Protein AF-A0A8C8RE36-F1 (afdb_monomer)

Radius of gyration: 16.54 Å; Cα contacts (8 Å, |Δi|>4): 134; chains: 1; bounding box: 36×43×42 Å

Secondary structure (DSSP, 8-state):
---------S-HHHHHHHHHHHHHHHHHHHHHHHHHHHT-SS-HHHHTSSPPTTSPPS-GGGS-HHHHHHHHHHHHHHHHHHHHHHHHHHHHHS-TT-HHHHHHHHHHHHHHHHHHHHHHHHHHTT---------PPPPS---HHHHHHHHHHHHHHHHHHHHT-

Structure (mmCIF, N/CA/C/O backbone):
data_AF-A0A8C8RE36-F1
#
_entry.id   AF-A0A8C8RE36-F1
#
loop_
_atom_site.group_PDB
_atom_site.id
_atom_site.type_symbol
_atom_site.label_atom_id
_atom_site.label_alt_id
_atom_site.label_comp_id
_atom_site.label_asym_id
_atom_site.label_entity_id
_atom_site.label_seq_id
_atom_site.pdbx_PDB_ins_code
_atom_site.Cartn_x
_atom_site.Cartn_y
_atom_site.Cartn_z
_atom_site.occupancy
_atom_site.B_iso_or_equiv
_atom_site.auth_seq_id
_atom_site.auth_comp_id
_atom_site.auth_asym_id
_atom_site.auth_atom_id
_atom_site.pdbx_PDB_model_num
ATOM 1 N N . CYS A 1 1 ? 1.142 11.527 19.724 1.00 48.31 1 CYS A N 1
ATOM 2 C CA . CYS A 1 1 ? 0.321 12.052 18.618 1.00 48.31 1 CYS A CA 1
ATOM 3 C C . CYS A 1 1 ? 0.510 13.571 18.585 1.00 48.31 1 CYS A C 1
ATOM 5 O O . CYS A 1 1 ? -0.134 14.273 19.350 1.00 48.31 1 CYS A O 1
ATOM 7 N N . ALA A 1 2 ? 1.479 14.082 17.816 1.00 37.84 2 ALA A N 1
ATOM 8 C CA . ALA A 1 2 ? 1.690 15.526 17.682 1.00 37.84 2 ALA A CA 1
ATOM 9 C C . ALA A 1 2 ? 0.755 16.046 16.582 1.00 37.84 2 ALA A C 1
ATOM 11 O O . ALA A 1 2 ? 1.081 16.008 15.398 1.00 37.84 2 ALA A O 1
ATOM 12 N N . LEU A 1 3 ? -0.453 16.448 16.972 1.00 39.72 3 LEU A N 1
ATOM 13 C CA . LEU A 1 3 ? -1.409 17.083 16.073 1.00 39.72 3 LEU A CA 1
ATOM 14 C C . LEU A 1 3 ? -0.909 18.497 15.753 1.00 39.72 3 LEU A C 1
ATOM 16 O O . LEU A 1 3 ? -1.039 19.402 16.574 1.00 39.72 3 LEU A O 1
ATOM 20 N N . ARG A 1 4 ? -0.398 18.725 14.537 1.00 35.91 4 ARG A N 1
ATOM 21 C CA . ARG A 1 4 ? -0.595 20.039 13.914 1.00 35.91 4 ARG A CA 1
ATOM 22 C C . ARG A 1 4 ? -2.071 20.108 13.548 1.00 35.91 4 ARG A C 1
ATOM 24 O O . ARG A 1 4 ? -2.488 19.597 12.513 1.00 35.91 4 ARG A O 1
ATOM 31 N N . VAL A 1 5 ? -2.857 20.688 14.450 1.00 42.34 5 VAL A N 1
ATOM 32 C CA . VAL A 1 5 ? -4.232 21.097 14.179 1.00 42.34 5 VAL A CA 1
ATOM 33 C C . VAL A 1 5 ? -4.164 22.156 13.081 1.00 42.34 5 VAL A C 1
ATOM 35 O O . VAL A 1 5 ? -3.829 23.308 13.335 1.00 42.34 5 VAL A O 1
ATOM 38 N N . SER A 1 6 ? -4.426 21.747 11.843 1.00 34.69 6 SER A N 1
ATOM 39 C CA . SER A 1 6 ? -4.984 22.652 10.846 1.00 34.69 6 SER A CA 1
ATOM 40 C C . SER A 1 6 ? -6.483 22.400 10.799 1.00 34.69 6 SER A C 1
ATOM 42 O O . SER A 1 6 ? -6.951 21.263 10.837 1.00 34.69 6 SER A O 1
ATOM 44 N N . SER A 1 7 ? -7.199 23.505 10.860 1.00 37.84 7 SER A N 1
ATOM 45 C CA . SER A 1 7 ? -8.617 23.671 11.122 1.00 37.84 7 SER A CA 1
ATOM 46 C C . SER A 1 7 ? -9.545 23.042 10.076 1.00 37.84 7 SER A C 1
ATOM 48 O O . SER A 1 7 ? -9.186 22.875 8.915 1.00 37.84 7 SER A O 1
ATOM 50 N N . ALA A 1 8 ? -10.790 22.831 10.529 1.00 37.91 8 ALA A N 1
ATOM 51 C CA . ALA A 1 8 ? -12.021 22.571 9.772 1.00 37.91 8 ALA A CA 1
ATOM 52 C C . ALA A 1 8 ? -12.154 21.144 9.200 1.00 37.91 8 ALA A C 1
ATOM 54 O O . ALA A 1 8 ? -11.418 20.715 8.327 1.00 37.91 8 ALA A O 1
ATOM 55 N N . GLY A 1 9 ? -13.079 20.303 9.661 1.00 37.62 9 GLY A N 1
ATOM 56 C CA . GLY A 1 9 ? -14.494 20.588 9.896 1.00 37.62 9 GLY A CA 1
ATOM 57 C C . GLY A 1 9 ? -15.312 19.794 8.866 1.00 37.62 9 GLY A C 1
ATOM 58 O O . GLY A 1 9 ? -15.277 20.092 7.679 1.00 37.62 9 GLY A O 1
ATOM 59 N N . GLN A 1 10 ? -16.008 18.744 9.316 1.00 35.59 10 GLN A N 1
ATOM 60 C CA . GLN A 1 10 ? -17.143 18.097 8.623 1.00 35.59 10 GLN A CA 1
ATOM 61 C C . GLN A 1 10 ? -16.923 17.312 7.300 1.00 35.59 10 GLN A C 1
ATOM 63 O O . GLN A 1 10 ? -17.908 16.968 6.655 1.00 35.59 10 GLN A O 1
ATOM 68 N N . ARG A 1 11 ? -15.702 16.913 6.900 1.00 39.81 11 ARG A N 1
ATOM 69 C CA . ARG A 1 11 ? -15.486 16.117 5.653 1.00 39.81 11 ARG A CA 1
ATOM 70 C C . ARG A 1 11 ? -14.910 14.705 5.819 1.00 39.81 11 ARG A C 1
ATOM 72 O O . ARG A 1 11 ? -14.500 14.101 4.835 1.00 39.81 11 ARG A O 1
ATOM 79 N N . THR A 1 12 ? -14.832 14.151 7.023 1.00 44.06 12 THR A N 1
ATOM 80 C CA . THR A 1 12 ? -13.997 12.957 7.255 1.00 44.06 12 THR A CA 1
ATOM 81 C C . THR A 1 12 ? -14.550 11.668 6.643 1.00 44.06 12 THR A C 1
ATOM 83 O O . THR A 1 12 ? -13.765 10.943 6.050 1.00 44.06 12 THR A O 1
ATOM 86 N N . ALA A 1 13 ? -15.863 11.409 6.678 1.00 42.84 13 ALA A N 1
ATOM 87 C CA . ALA A 1 13 ? -16.432 10.162 6.138 1.00 42.84 13 ALA A CA 1
ATOM 88 C C . ALA A 1 13 ? -16.518 10.140 4.594 1.00 42.84 13 ALA A C 1
ATOM 90 O O . ALA A 1 13 ? -16.115 9.164 3.961 1.00 42.84 13 ALA A O 1
ATOM 91 N N . SER A 1 14 ? -16.966 11.245 3.980 1.00 44.97 14 SER A N 1
ATOM 92 C CA . SER A 1 14 ? -17.044 11.393 2.513 1.00 44.97 14 SER A CA 1
ATOM 93 C C . SER A 1 14 ? -15.653 11.453 1.859 1.00 44.97 14 SER A C 1
ATOM 95 O O . SER A 1 14 ? -15.457 10.923 0.763 1.00 44.97 14 SER A O 1
ATOM 97 N N . SER A 1 15 ? -14.657 12.010 2.559 1.00 54.38 15 SER A N 1
ATOM 98 C CA . SER A 1 15 ? -13.268 12.040 2.089 1.00 54.38 15 SER A CA 1
ATOM 99 C C . SER A 1 15 ? -12.611 10.658 2.133 1.00 54.38 15 SER A C 1
ATOM 101 O O . SER A 1 15 ? -12.006 10.253 1.147 1.00 54.38 15 SER A O 1
ATOM 103 N N . THR A 1 16 ? -12.770 9.878 3.211 1.00 60.78 16 THR A N 1
ATOM 104 C CA . THR A 1 16 ? -12.156 8.538 3.295 1.00 60.78 16 THR A CA 1
ATOM 105 C C . THR A 1 16 ? -12.680 7.577 2.236 1.00 60.78 16 THR A C 1
ATOM 107 O O . THR A 1 16 ? -11.868 6.933 1.580 1.00 60.78 16 THR A O 1
ATOM 110 N N . GLN A 1 17 ? -13.997 7.535 2.002 1.00 65.56 17 GLN A N 1
ATOM 111 C CA . GLN A 1 17 ? -14.601 6.695 0.958 1.00 65.56 17 GLN A CA 1
ATOM 112 C C . GLN A 1 17 ? -14.049 7.050 -0.433 1.00 65.56 17 GLN A C 1
ATOM 114 O O . GLN A 1 17 ? -13.706 6.182 -1.237 1.00 65.56 17 GLN A O 1
ATOM 119 N N . SER A 1 18 ? -13.900 8.354 -0.686 1.00 62.97 18 SER A N 1
ATOM 120 C CA . SER A 1 18 ? -13.319 8.875 -1.924 1.00 62.97 18 SER A CA 1
ATOM 121 C C . SER A 1 18 ? -11.841 8.492 -2.060 1.00 62.97 18 SER A C 1
ATOM 123 O O . SER A 1 18 ? -11.398 8.122 -3.145 1.00 62.97 18 SER A O 1
ATOM 125 N N . VAL A 1 19 ? -11.078 8.513 -0.962 1.00 72.62 19 VAL A N 1
ATOM 126 C CA . VAL A 1 19 ? -9.670 8.086 -0.938 1.00 72.62 19 VAL A CA 1
ATOM 127 C C . VAL A 1 19 ? -9.535 6.589 -1.239 1.00 72.62 19 VAL A C 1
ATOM 129 O O . VAL A 1 19 ? -8.678 6.232 -2.045 1.00 72.62 19 VAL A O 1
ATOM 132 N N . PHE A 1 20 ? -10.385 5.723 -0.670 1.00 79.25 20 PHE A N 1
ATOM 133 C CA . PHE A 1 20 ? -10.389 4.283 -0.977 1.00 79.25 20 PHE A CA 1
ATOM 134 C C . PHE A 1 20 ? -10.783 4.002 -2.434 1.00 79.25 20 PHE A C 1
ATOM 136 O O . PHE A 1 20 ? -10.111 3.225 -3.110 1.00 79.25 20 PHE A O 1
ATOM 143 N N . SER A 1 21 ? -11.784 4.712 -2.968 1.00 71.25 21 SER A N 1
ATOM 144 C CA . SER A 1 21 ? -12.189 4.585 -4.378 1.00 71.25 21 SER A CA 1
ATOM 145 C C . SER A 1 21 ? -11.065 4.972 -5.348 1.00 71.25 21 SER A C 1
ATOM 147 O O . SER A 1 21 ? -10.767 4.243 -6.294 1.00 71.25 21 SER A O 1
ATOM 149 N N . VAL A 1 22 ? -10.379 6.093 -5.098 1.00 70.62 22 VAL A N 1
ATOM 150 C CA . VAL A 1 22 ? -9.221 6.516 -5.905 1.00 70.62 22 VAL A CA 1
ATOM 151 C C . VAL A 1 22 ? -8.067 5.519 -5.766 1.00 70.62 22 VAL A C 1
ATOM 153 O O . VAL A 1 22 ? -7.443 5.144 -6.761 1.00 70.62 22 VAL A O 1
ATOM 156 N N . ALA A 1 23 ? -7.810 5.035 -4.550 1.00 78.12 23 ALA A N 1
ATOM 157 C CA . ALA A 1 23 ? -6.808 4.012 -4.280 1.00 78.12 23 ALA A CA 1
ATOM 158 C C . ALA A 1 23 ? -7.089 2.703 -5.041 1.00 78.12 23 ALA A C 1
ATOM 160 O O . ALA A 1 23 ? -6.154 2.124 -5.597 1.00 78.12 23 ALA A O 1
ATOM 161 N N . ALA A 1 24 ? -8.352 2.275 -5.136 1.00 79.19 24 ALA A N 1
ATOM 162 C CA . ALA A 1 24 ? -8.781 1.087 -5.876 1.00 79.19 24 ALA A CA 1
ATOM 163 C C . ALA A 1 24 ? -8.541 1.200 -7.387 1.00 79.19 24 ALA A C 1
ATOM 165 O O . ALA A 1 24 ? -8.054 0.250 -8.015 1.00 79.19 24 ALA A O 1
ATOM 166 N N . CYS A 1 25 ? -8.816 2.370 -7.969 1.00 66.44 25 CYS A N 1
ATOM 167 C CA . CYS A 1 25 ? -8.509 2.651 -9.370 1.00 66.44 25 CYS A CA 1
ATOM 168 C C . CYS A 1 25 ? -7.001 2.565 -9.634 1.00 66.44 25 CYS A C 1
ATOM 170 O O . CYS A 1 25 ? -6.571 1.853 -10.543 1.00 66.44 25 CYS A O 1
ATOM 172 N N . ILE A 1 26 ? -6.188 3.214 -8.794 1.00 73.88 26 ILE A N 1
ATOM 173 C CA . ILE A 1 26 ? -4.725 3.197 -8.927 1.00 73.88 26 ILE A CA 1
ATOM 174 C C . ILE A 1 26 ? -4.169 1.781 -8.718 1.00 73.88 26 ILE A C 1
ATOM 176 O O . ILE A 1 26 ? -3.267 1.365 -9.441 1.00 73.88 26 ILE A O 1
ATOM 180 N N . ALA A 1 27 ? -4.711 1.013 -7.768 1.00 77.12 27 ALA A N 1
ATOM 181 C CA . ALA A 1 27 ? -4.318 -0.376 -7.535 1.00 77.12 27 ALA A CA 1
ATOM 182 C C . ALA A 1 27 ? -4.555 -1.238 -8.781 1.00 77.12 27 ALA A C 1
ATOM 184 O O . ALA A 1 27 ? -3.670 -1.976 -9.211 1.00 77.12 27 ALA A O 1
ATOM 185 N N . SER A 1 28 ? -5.736 -1.102 -9.389 1.00 75.50 28 SER A N 1
ATOM 186 C CA . SER A 1 28 ? -6.124 -1.842 -10.592 1.00 75.50 28 SER A CA 1
ATOM 187 C C . SER A 1 28 ? -5.258 -1.469 -11.797 1.00 75.50 28 SER A C 1
ATOM 189 O O . SER A 1 28 ? -4.839 -2.353 -12.548 1.00 75.50 28 SER A O 1
ATOM 191 N N . LEU A 1 29 ? -4.931 -0.182 -11.949 1.00 67.50 29 LEU A N 1
ATOM 192 C CA . LEU A 1 29 ? -4.018 0.308 -12.982 1.00 67.50 29 LEU A CA 1
ATOM 193 C C . LEU A 1 29 ? -2.591 -0.202 -12.760 1.00 67.50 29 LEU A C 1
ATOM 195 O O . LEU A 1 29 ? -2.026 -0.810 -13.666 1.00 67.50 29 LEU A O 1
ATOM 199 N N . CYS A 1 30 ? -2.030 -0.028 -11.558 1.00 71.75 30 CYS A N 1
ATOM 200 C CA . CYS A 1 30 ? -0.706 -0.538 -11.188 1.00 71.75 30 CYS A CA 1
ATOM 201 C C . CYS A 1 30 ? -0.588 -2.037 -11.460 1.00 71.75 30 CYS A C 1
ATOM 203 O O . CYS A 1 30 ? 0.394 -2.482 -12.051 1.00 71.75 30 CYS A O 1
ATOM 205 N N . PHE A 1 31 ? -1.596 -2.808 -11.044 1.00 75.69 31 PHE A N 1
ATOM 206 C CA . PHE A 1 31 ? -1.637 -4.246 -11.257 1.00 75.69 31 PHE A CA 1
ATOM 207 C C . PHE A 1 31 ? -1.620 -4.570 -12.754 1.00 75.69 31 PHE A C 1
ATOM 209 O O . PHE A 1 31 ? -0.734 -5.283 -13.213 1.00 75.69 31 PHE A O 1
ATOM 216 N N . SER A 1 32 ? -2.515 -3.961 -13.535 1.00 69.12 32 SER A N 1
ATOM 217 C CA . SER A 1 32 ? -2.602 -4.185 -14.985 1.00 69.12 32 SER A CA 1
ATOM 218 C C . SER A 1 32 ? -1.299 -3.828 -15.715 1.00 69.12 32 SER A C 1
ATOM 220 O O . SER A 1 32 ? -0.828 -4.601 -16.549 1.00 69.12 32 SER A O 1
ATOM 222 N N . PHE A 1 33 ? -0.669 -2.698 -15.370 1.00 66.38 33 PHE A N 1
ATOM 223 C CA . PHE A 1 33 ? 0.621 -2.305 -15.945 1.00 66.38 33 PHE A CA 1
ATOM 224 C C . PHE A 1 33 ? 1.734 -3.283 -15.578 1.00 66.38 33 PHE A C 1
ATOM 226 O O . PHE A 1 33 ? 2.498 -3.697 -16.449 1.00 66.38 33 PHE A O 1
ATOM 233 N N . GLN A 1 34 ? 1.815 -3.686 -14.311 1.00 69.94 34 GLN A N 1
ATOM 234 C CA . GLN A 1 34 ? 2.809 -4.653 -13.858 1.00 69.94 34 GLN A CA 1
ATOM 235 C C . GLN A 1 34 ? 2.698 -5.967 -14.644 1.00 69.94 34 GLN A C 1
ATOM 237 O O . GLN A 1 34 ? 3.716 -6.480 -15.105 1.00 69.94 34 GLN A O 1
ATOM 242 N N . LEU A 1 35 ? 1.480 -6.481 -14.847 1.00 72.69 35 LEU A N 1
ATOM 243 C CA . LEU A 1 35 ? 1.250 -7.712 -15.607 1.00 72.69 35 LEU A CA 1
ATOM 244 C C . LEU A 1 35 ? 1.713 -7.591 -17.059 1.00 72.69 35 LEU A C 1
ATOM 246 O O . LEU A 1 35 ? 2.464 -8.444 -17.539 1.00 72.69 35 LEU A O 1
ATOM 250 N N . HIS A 1 36 ? 1.317 -6.504 -17.728 1.00 69.56 36 HIS A N 1
ATOM 251 C CA . HIS A 1 36 ? 1.661 -6.247 -19.124 1.00 69.56 36 HIS A CA 1
ATOM 252 C C . HIS A 1 36 ? 3.179 -6.149 -19.335 1.00 69.56 36 HIS A C 1
ATOM 254 O O . HIS A 1 36 ? 3.727 -6.747 -20.256 1.00 69.56 36 HIS A O 1
ATOM 260 N N . HIS A 1 37 ? 3.885 -5.438 -18.453 1.00 64.94 37 HIS A N 1
ATOM 261 C CA . HIS A 1 37 ? 5.336 -5.257 -18.557 1.00 64.94 37 HIS A CA 1
ATOM 262 C C . HIS A 1 37 ? 6.147 -6.503 -18.176 1.00 64.94 37 HIS A C 1
ATOM 264 O O . HIS A 1 37 ? 7.333 -6.589 -18.498 1.00 64.94 37 HIS A O 1
ATOM 270 N N . GLN A 1 38 ? 5.550 -7.458 -17.460 1.00 70.00 38 GLN A N 1
ATOM 271 C CA . GLN A 1 38 ? 6.280 -8.595 -16.894 1.00 70.00 38 GLN A CA 1
ATOM 272 C C . GLN A 1 38 ? 5.957 -9.936 -17.547 1.00 70.00 38 GLN A C 1
ATOM 274 O O . GLN A 1 38 ? 6.590 -10.924 -17.180 1.00 70.00 38 GLN A O 1
ATOM 279 N N . GLY A 1 39 ? 5.049 -9.963 -18.529 1.00 66.69 39 GLY A N 1
ATOM 280 C CA . GLY A 1 39 ? 4.728 -11.162 -19.305 1.00 66.69 39 GLY A CA 1
ATOM 281 C C . GLY A 1 39 ? 3.923 -12.210 -18.530 1.00 66.69 39 GLY A C 1
ATOM 282 O O . GLY A 1 39 ? 3.843 -13.355 -18.963 1.00 66.69 39 GLY A O 1
ATOM 283 N N . PHE A 1 40 ? 3.312 -11.838 -17.400 1.00 64.00 40 PHE A N 1
ATOM 284 C CA . PHE A 1 40 ? 2.456 -12.722 -16.599 1.00 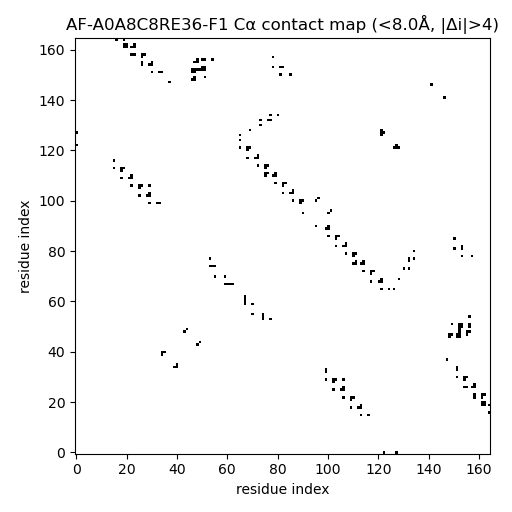64.00 40 PHE A CA 1
ATOM 285 C C . PHE A 1 40 ? 1.060 -12.843 -17.221 1.00 64.00 40 PHE A C 1
ATOM 287 O O . PHE A 1 40 ? 0.072 -12.487 -16.598 1.00 64.00 40 PHE A O 1
ATOM 294 N N . VAL A 1 41 ? 0.956 -13.289 -18.472 1.00 61.59 41 VAL A N 1
ATOM 295 C CA . VAL A 1 41 ? -0.343 -13.357 -19.169 1.00 61.59 41 VAL A CA 1
ATOM 296 C C . VAL A 1 41 ? -1.015 -14.726 -18.991 1.00 61.59 41 VAL A C 1
ATOM 298 O O . VAL A 1 41 ? -2.237 -14.803 -19.045 1.00 61.59 41 VAL A O 1
ATOM 301 N N . HIS A 1 42 ? -0.245 -15.788 -18.709 1.00 58.41 42 HIS A N 1
ATOM 302 C CA . HIS A 1 42 ? -0.764 -17.165 -18.676 1.00 58.41 42 HIS A CA 1
ATOM 303 C C . HIS A 1 42 ? -0.838 -17.842 -17.289 1.00 58.41 42 HIS A C 1
ATOM 305 O O . HIS A 1 42 ? -1.698 -18.696 -17.125 1.00 58.41 42 HIS A O 1
ATOM 311 N N . ASP A 1 43 ? -0.062 -17.424 -16.274 1.00 64.31 43 ASP A N 1
ATOM 312 C CA . ASP A 1 43 ? -0.024 -18.090 -14.945 1.00 64.31 43 ASP A CA 1
ATOM 313 C C . ASP A 1 43 ? -0.307 -17.144 -13.759 1.00 64.31 43 ASP A C 1
ATOM 315 O O . ASP A 1 43 ? 0.340 -17.199 -12.705 1.00 64.31 43 ASP A O 1
ATOM 319 N N . LEU A 1 44 ? -1.264 -16.230 -13.929 1.00 67.06 44 LEU A N 1
ATOM 320 C CA . LEU A 1 44 ? -1.613 -15.211 -12.929 1.00 67.06 44 LEU A CA 1
ATOM 321 C C . LEU A 1 44 ? -2.099 -15.813 -11.611 1.00 67.06 44 LEU A C 1
ATOM 323 O O . LEU A 1 44 ? -1.581 -15.469 -10.546 1.00 67.06 44 LEU A O 1
ATOM 327 N N . ASP A 1 45 ? -3.045 -16.743 -11.686 1.00 65.62 45 ASP A N 1
ATOM 328 C CA . ASP A 1 45 ? -3.696 -17.348 -10.523 1.00 65.62 45 ASP A CA 1
ATOM 329 C C . ASP A 1 45 ? -2.697 -18.101 -9.644 1.00 65.62 45 ASP A C 1
ATOM 331 O O . ASP A 1 45 ? -2.759 -18.060 -8.413 1.00 65.62 45 ASP A O 1
ATOM 335 N N . GLN A 1 46 ? -1.711 -18.740 -10.274 1.00 70.12 46 GLN A N 1
ATOM 336 C CA . GLN A 1 46 ? -0.721 -19.548 -9.575 1.00 70.12 46 GLN A CA 1
ATOM 337 C C . GLN A 1 46 ? 0.289 -18.699 -8.785 1.00 70.12 46 GLN A C 1
ATOM 339 O O . GLN A 1 46 ? 0.794 -19.153 -7.746 1.00 70.12 46 GLN A O 1
ATOM 344 N N . HIS A 1 47 ? 0.559 -17.471 -9.244 1.00 71.50 47 HIS A N 1
ATOM 345 C CA . HIS A 1 47 ? 1.661 -16.645 -8.748 1.00 71.50 47 HIS A CA 1
ATOM 346 C C . HIS A 1 47 ? 1.209 -15.355 -8.053 1.00 71.50 47 HIS A C 1
ATOM 348 O O . HIS A 1 47 ? 1.751 -15.025 -7.000 1.00 71.50 47 HIS A O 1
ATOM 354 N N . CYS A 1 48 ? 0.226 -14.641 -8.600 1.00 77.69 48 CYS A N 1
ATOM 355 C CA . CYS A 1 48 ? -0.172 -13.302 -8.162 1.00 77.69 48 CYS A CA 1
ATOM 356 C C . CYS A 1 48 ? -1.368 -13.285 -7.204 1.00 77.69 48 CYS A C 1
ATOM 358 O O . CYS A 1 48 ? -1.450 -12.400 -6.358 1.00 77.69 48 CYS A O 1
ATOM 360 N N . TYR A 1 49 ? -2.293 -14.243 -7.310 1.00 80.38 49 TYR A N 1
ATOM 361 C CA . TYR A 1 49 ? -3.552 -14.220 -6.545 1.00 80.38 49 TYR A CA 1
ATOM 362 C C . TYR A 1 49 ? -3.455 -14.833 -5.147 1.00 80.38 49 TYR A C 1
ATOM 364 O O . TYR A 1 49 ? -4.461 -15.015 -4.464 1.00 80.38 49 TYR A O 1
ATOM 372 N N . LYS A 1 50 ? -2.232 -15.102 -4.684 1.00 80.69 50 LYS A N 1
ATOM 373 C CA . LYS A 1 50 ? -1.976 -15.589 -3.330 1.00 80.69 50 LYS A CA 1
ATOM 374 C C . LYS A 1 50 ? -1.773 -14.417 -2.364 1.00 80.69 50 LYS A C 1
ATOM 376 O O . LYS A 1 50 ? -1.056 -13.470 -2.709 1.00 80.69 50 LYS A O 1
ATOM 381 N N . PRO A 1 51 ? -2.361 -14.467 -1.157 1.00 81.06 51 PRO A N 1
ATOM 382 C CA . PRO A 1 51 ? -2.063 -13.487 -0.128 1.00 81.06 51 PRO A CA 1
ATOM 383 C C . PRO A 1 51 ? -0.575 -13.525 0.227 1.00 81.06 51 PRO A C 1
ATOM 385 O O . PRO A 1 51 ? 0.040 -14.591 0.281 1.00 81.06 51 PRO A O 1
ATOM 388 N N . VAL A 1 52 ? 0.015 -12.347 0.421 1.00 84.44 52 VAL A N 1
ATOM 389 C CA . VAL A 1 52 ? 1.360 -12.231 1.002 1.00 84.44 52 VAL A CA 1
ATOM 390 C C . VAL A 1 52 ? 1.295 -12.622 2.479 1.00 84.44 52 VAL A C 1
ATOM 392 O O . VAL A 1 52 ? 0.284 -12.361 3.123 1.00 84.44 52 VAL A O 1
ATOM 395 N N . GLU A 1 53 ? 2.352 -13.224 3.033 1.00 85.56 53 GLU A N 1
ATOM 396 C CA . GLU A 1 53 ? 2.320 -13.784 4.402 1.00 85.56 53 GLU A CA 1
ATOM 397 C C . GLU A 1 53 ? 1.898 -12.780 5.480 1.00 85.56 53 GLU A C 1
ATOM 399 O O . GLU A 1 53 ? 1.269 -13.136 6.469 1.00 85.56 53 GLU A O 1
ATOM 404 N N . TRP A 1 54 ? 2.240 -11.509 5.288 1.00 82.50 54 TRP A N 1
ATOM 405 C CA . TRP A 1 54 ? 1.946 -10.443 6.236 1.00 82.50 54 TRP A CA 1
ATOM 406 C C . TRP A 1 54 ? 0.579 -9.781 6.028 1.00 82.50 54 TRP A C 1
ATOM 408 O O . TRP A 1 54 ? 0.258 -8.836 6.758 1.00 82.50 54 TRP A O 1
ATOM 418 N N . PHE A 1 55 ? -0.188 -10.215 5.023 1.00 84.56 55 PHE A N 1
ATOM 419 C CA . PHE A 1 55 ? -1.549 -9.747 4.786 1.00 84.56 55 PHE A CA 1
ATOM 420 C C . PHE A 1 55 ? -2.475 -10.277 5.888 1.00 84.56 55 PHE A C 1
ATOM 422 O O . PHE A 1 55 ? -2.318 -11.427 6.303 1.00 84.56 55 PHE A O 1
ATOM 429 N N . PRO A 1 56 ? -3.430 -9.471 6.380 1.00 84.06 56 PRO A N 1
ATOM 430 C CA . PRO A 1 56 ? -4.306 -9.898 7.457 1.00 84.06 56 PRO A CA 1
ATOM 431 C C . PRO A 1 56 ? -5.096 -11.153 7.081 1.00 84.06 56 PRO A C 1
ATOM 433 O O . PRO A 1 56 ? -5.654 -11.262 5.987 1.00 84.06 56 PRO A O 1
ATOM 436 N N . ALA A 1 57 ? -5.157 -12.095 8.020 1.00 78.62 57 ALA A N 1
ATOM 437 C CA . ALA A 1 57 ? -5.939 -13.311 7.872 1.00 78.62 57 ALA A CA 1
ATOM 438 C C . ALA A 1 57 ? -7.417 -13.057 8.212 1.00 78.62 57 ALA A C 1
ATOM 440 O O . ALA A 1 57 ? -7.744 -12.439 9.228 1.00 78.62 57 ALA A O 1
ATOM 441 N N . GLY A 1 58 ? -8.316 -13.594 7.385 1.00 81.38 58 GLY A N 1
ATOM 442 C CA . GLY A 1 58 ? -9.761 -13.529 7.608 1.00 81.38 58 GLY A CA 1
ATOM 443 C C . GLY A 1 58 ? -10.395 -12.167 7.298 1.00 81.38 58 GLY A C 1
ATOM 444 O O . GLY A 1 58 ? -9.776 -11.267 6.734 1.00 81.38 58 GLY A O 1
ATOM 445 N N . ASN A 1 59 ? -11.679 -12.025 7.637 1.00 83.25 59 ASN A N 1
ATOM 446 C CA . ASN A 1 59 ? -12.441 -10.810 7.358 1.00 83.25 59 ASN A CA 1
ATOM 447 C C . ASN A 1 59 ? -12.221 -9.752 8.452 1.00 83.25 59 ASN A C 1
ATOM 449 O O . ASN A 1 59 ? -12.928 -9.736 9.461 1.00 83.25 59 ASN A O 1
ATOM 453 N N . ILE A 1 60 ? -11.268 -8.840 8.238 1.00 87.31 60 ILE A N 1
ATOM 454 C CA . ILE A 1 60 ? -10.998 -7.736 9.175 1.00 87.31 60 ILE A CA 1
ATOM 455 C C . ILE A 1 60 ? -12.205 -6.809 9.380 1.00 87.31 60 ILE A C 1
ATOM 457 O O . ILE A 1 60 ? -12.329 -6.217 10.448 1.00 87.31 60 ILE A O 1
ATOM 461 N N . MET A 1 61 ? -13.120 -6.723 8.406 1.00 84.31 61 MET A N 1
ATOM 462 C CA . MET A 1 61 ? -14.321 -5.879 8.487 1.00 84.31 61 MET A CA 1
ATOM 463 C C . MET A 1 61 ? -15.340 -6.402 9.502 1.00 84.31 61 MET A C 1
ATOM 465 O O . MET A 1 61 ? -16.195 -5.649 9.957 1.00 84.31 61 MET A O 1
ATOM 469 N N . ALA A 1 62 ? -15.251 -7.683 9.869 1.00 88.12 62 ALA A N 1
ATOM 470 C CA . ALA A 1 62 ? -16.096 -8.287 10.895 1.00 88.12 62 ALA A CA 1
ATOM 471 C C . ALA A 1 62 ? -15.572 -8.043 12.325 1.00 88.12 62 ALA A C 1
ATOM 473 O O . ALA A 1 62 ? -16.250 -8.382 13.294 1.00 88.12 62 ALA A O 1
ATOM 474 N N . GLN A 1 63 ? -14.366 -7.485 12.480 1.00 88.38 63 GLN A N 1
ATOM 475 C CA . GLN A 1 63 ? -13.767 -7.241 13.791 1.00 88.38 63 GLN A CA 1
ATOM 47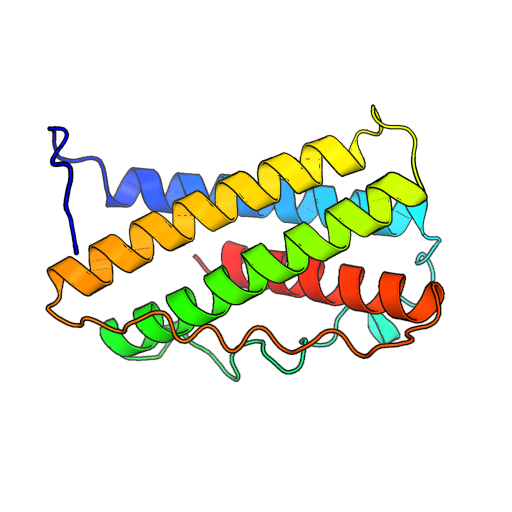6 C C . GLN A 1 63 ? -14.315 -5.960 14.447 1.00 88.38 63 GLN A C 1
ATOM 478 O O . GLN A 1 63 ? -14.731 -5.028 13.754 1.00 88.38 63 GLN A O 1
ATOM 483 N N . PRO A 1 64 ? -14.250 -5.846 15.790 1.00 92.00 64 PRO A N 1
ATOM 484 C CA . PRO A 1 64 ? -14.512 -4.591 16.485 1.00 92.00 64 PRO A CA 1
ATOM 485 C C . PRO A 1 64 ? -13.697 -3.431 15.904 1.00 92.00 64 PRO A C 1
ATOM 487 O O . PRO A 1 64 ? -12.514 -3.583 15.596 1.00 92.00 64 PRO A O 1
ATOM 490 N N . ARG A 1 65 ? -14.307 -2.241 15.828 1.00 88.12 65 ARG A N 1
ATOM 491 C CA . ARG A 1 65 ? -13.754 -1.060 15.136 1.00 88.12 65 ARG A CA 1
ATOM 492 C C . ARG A 1 65 ? -12.293 -0.751 15.481 1.00 88.12 65 ARG A C 1
ATOM 494 O O . ARG A 1 65 ? -11.517 -0.428 14.589 1.00 88.12 65 ARG A O 1
ATOM 501 N N . VAL A 1 66 ? -11.913 -0.840 16.757 1.00 89.38 66 VAL A N 1
ATOM 502 C CA . VAL A 1 66 ? -10.531 -0.595 17.207 1.00 89.38 66 VAL A CA 1
ATOM 503 C C . VAL A 1 66 ? -9.563 -1.633 16.632 1.00 89.38 66 VAL A C 1
ATOM 505 O O . VAL A 1 66 ? -8.521 -1.252 16.107 1.00 89.38 66 VAL A O 1
ATOM 508 N N . LEU A 1 67 ? -9.906 -2.923 16.696 1.00 89.31 67 LEU A N 1
ATOM 509 C CA . LEU A 1 67 ? -9.057 -4.012 16.200 1.00 89.31 67 LEU A CA 1
ATOM 510 C C . LEU A 1 67 ? -8.924 -3.958 14.676 1.00 89.31 67 LEU A C 1
ATOM 512 O O . LEU A 1 67 ? -7.811 -4.013 14.159 1.00 89.31 67 LEU A O 1
ATOM 516 N N . MET A 1 68 ? -10.035 -3.710 13.976 1.00 90.06 68 MET A N 1
ATOM 517 C CA . MET A 1 68 ? -10.037 -3.467 12.533 1.00 90.06 68 MET A CA 1
ATOM 518 C C . MET A 1 68 ? -9.100 -2.307 12.158 1.00 90.06 68 MET A C 1
ATOM 520 O O . MET A 1 68 ? -8.281 -2.445 11.254 1.00 90.06 68 MET A O 1
ATOM 524 N N . LEU A 1 69 ? -9.179 -1.166 12.858 1.00 89.12 69 LEU A N 1
ATOM 525 C CA . LEU A 1 69 ? -8.320 -0.007 12.584 1.00 89.12 69 LEU A CA 1
ATOM 526 C C . LEU A 1 69 ? -6.844 -0.281 12.896 1.00 89.12 69 LEU A C 1
ATOM 528 O O . LEU A 1 69 ? -5.980 0.176 12.152 1.00 89.12 69 LEU A O 1
ATOM 532 N N . GLN A 1 70 ? -6.534 -1.023 13.962 1.00 89.56 70 GLN A N 1
ATOM 533 C CA . GLN A 1 70 ? -5.159 -1.420 14.277 1.00 89.56 70 GLN A CA 1
ATOM 534 C C . GLN A 1 70 ? -4.577 -2.331 13.195 1.00 89.56 70 GLN A C 1
ATOM 536 O O . GLN A 1 70 ? -3.439 -2.132 12.766 1.00 89.56 70 GLN A O 1
ATOM 541 N N . GLU A 1 71 ? -5.362 -3.295 12.723 1.00 89.44 71 GLU A N 1
ATOM 542 C CA . GLU A 1 71 ? -4.928 -4.217 11.680 1.00 89.44 71 GLU A CA 1
ATOM 543 C C . GLU A 1 71 ? -4.769 -3.515 10.331 1.00 89.44 71 GLU A C 1
ATOM 545 O O . GLU A 1 71 ? -3.765 -3.700 9.636 1.00 89.44 71 GLU A O 1
ATOM 550 N N . LEU A 1 72 ? -5.686 -2.602 10.006 1.00 88.75 72 LEU A N 1
ATOM 551 C CA . LEU A 1 72 ? -5.575 -1.750 8.829 1.00 88.75 72 LEU A CA 1
ATOM 552 C C . LEU A 1 72 ? -4.345 -0.833 8.916 1.00 88.75 72 LEU A C 1
ATOM 554 O O . LEU A 1 72 ? -3.633 -0.675 7.929 1.00 88.75 72 LEU A O 1
ATOM 558 N N . ASN A 1 73 ? -4.034 -0.283 10.095 1.00 89.00 73 ASN A N 1
ATOM 559 C CA . ASN A 1 73 ? -2.840 0.537 10.314 1.00 89.00 73 ASN A CA 1
ATOM 560 C C . ASN A 1 73 ? -1.549 -0.252 10.038 1.00 89.00 73 ASN A C 1
ATOM 562 O O . ASN A 1 73 ? -0.684 0.221 9.299 1.00 89.00 73 ASN A O 1
ATOM 566 N N . ARG A 1 74 ? -1.430 -1.473 10.584 1.00 89.25 74 ARG A N 1
ATOM 567 C CA . ARG A 1 74 ? -0.280 -2.364 10.329 1.00 89.25 74 ARG A CA 1
ATOM 568 C C . ARG A 1 74 ? -0.177 -2.731 8.850 1.00 89.25 74 ARG A C 1
ATOM 570 O O . ARG A 1 74 ? 0.902 -2.638 8.265 1.00 89.25 74 ARG A O 1
ATOM 577 N N . THR A 1 75 ? -1.302 -3.089 8.237 1.00 89.00 75 THR A N 1
ATOM 578 C CA . THR A 1 75 ? -1.362 -3.490 6.826 1.00 89.00 75 THR A CA 1
ATOM 579 C C . THR A 1 75 ? -0.958 -2.343 5.903 1.00 89.00 75 THR A C 1
ATOM 581 O O . THR A 1 75 ? -0.119 -2.529 5.025 1.00 89.00 75 THR A O 1
ATOM 584 N N . MET A 1 76 ? -1.477 -1.133 6.130 1.00 88.12 76 MET A N 1
ATOM 585 C CA . MET A 1 76 ? -1.133 0.043 5.327 1.00 88.12 76 MET A CA 1
ATOM 586 C C . MET A 1 76 ? 0.339 0.435 5.494 1.00 88.12 76 MET A C 1
ATOM 588 O O . MET A 1 76 ? 0.992 0.758 4.505 1.00 88.12 76 MET A O 1
ATOM 592 N N . ALA A 1 77 ? 0.908 0.339 6.701 1.00 88.00 77 ALA A N 1
ATOM 593 C CA . ALA A 1 77 ? 2.337 0.582 6.916 1.00 88.00 77 ALA A CA 1
ATOM 594 C C . ALA A 1 77 ? 3.220 -0.395 6.114 1.00 88.00 77 ALA A C 1
ATOM 596 O O . ALA A 1 77 ? 4.157 0.030 5.433 1.00 88.00 77 ALA A O 1
ATOM 597 N N . ARG A 1 78 ? 2.876 -1.690 6.121 1.00 87.94 78 ARG A N 1
ATOM 598 C CA . ARG A 1 78 ? 3.557 -2.712 5.307 1.00 87.94 78 ARG A CA 1
ATOM 599 C C . ARG A 1 78 ? 3.385 -2.459 3.808 1.00 87.94 78 ARG A C 1
ATOM 601 O O . ARG A 1 78 ? 4.355 -2.567 3.062 1.00 87.94 78 ARG A O 1
ATOM 608 N N . MET A 1 79 ? 2.199 -2.032 3.371 1.00 87.12 79 MET A N 1
ATOM 609 C CA . MET A 1 79 ? 1.941 -1.648 1.978 1.00 87.12 79 MET A CA 1
ATOM 610 C C . MET A 1 79 ? 2.798 -0.456 1.531 1.00 87.12 79 MET A C 1
ATOM 612 O O . MET A 1 79 ? 3.337 -0.491 0.427 1.00 87.12 79 MET A O 1
ATOM 616 N N . VAL A 1 80 ? 3.000 0.568 2.374 1.00 87.00 80 VAL A N 1
ATOM 617 C CA . VAL A 1 80 ? 3.915 1.686 2.056 1.00 87.00 80 VAL A CA 1
ATOM 618 C C . VAL A 1 80 ? 5.335 1.174 1.808 1.00 87.00 80 VAL A C 1
ATOM 620 O O . VAL A 1 80 ? 5.964 1.569 0.824 1.00 87.00 80 VAL A O 1
ATOM 623 N N . ALA A 1 81 ? 5.842 0.295 2.677 1.00 86.81 81 ALA A N 1
ATOM 624 C CA . ALA A 1 81 ? 7.175 -0.285 2.522 1.00 86.81 81 ALA A CA 1
ATOM 625 C C . ALA A 1 81 ? 7.272 -1.143 1.248 1.00 86.81 81 ALA A C 1
ATOM 627 O O . ALA A 1 81 ? 8.202 -0.988 0.454 1.00 86.81 81 ALA A O 1
ATOM 628 N N . ALA A 1 82 ? 6.275 -1.993 0.998 1.00 85.81 82 ALA A N 1
ATOM 629 C CA . ALA A 1 82 ? 6.243 -2.865 -0.169 1.00 85.81 82 ALA A CA 1
ATOM 630 C C . ALA A 1 82 ? 6.177 -2.072 -1.488 1.00 85.81 82 ALA A C 1
ATOM 632 O O . ALA A 1 82 ? 6.968 -2.328 -2.395 1.00 85.81 82 ALA A O 1
ATOM 633 N N . LEU A 1 83 ? 5.315 -1.053 -1.581 1.00 85.56 83 LEU A N 1
ATOM 634 C CA . LEU A 1 83 ? 5.232 -0.172 -2.753 1.00 85.56 83 LEU A CA 1
ATOM 635 C C . LEU A 1 83 ? 6.534 0.599 -2.990 1.00 85.56 83 LEU A C 1
ATOM 637 O O . LEU A 1 83 ? 6.959 0.744 -4.137 1.00 85.56 83 LEU A O 1
ATOM 641 N N . HIS A 1 84 ? 7.206 1.043 -1.924 1.00 86.31 84 HIS A N 1
ATOM 642 C CA . HIS A 1 84 ? 8.521 1.671 -2.040 1.00 86.31 84 HIS A CA 1
ATOM 643 C C . HIS A 1 84 ? 9.551 0.714 -2.659 1.00 86.31 84 HIS A C 1
ATOM 645 O O . HIS A 1 84 ? 10.272 1.092 -3.585 1.00 86.31 84 HIS A O 1
ATOM 651 N N . HIS A 1 85 ? 9.587 -0.537 -2.196 1.00 84.25 85 HIS A N 1
ATOM 652 C CA . HIS A 1 85 ? 10.474 -1.557 -2.748 1.00 84.25 85 HIS A CA 1
ATOM 653 C C . HIS A 1 85 ? 10.152 -1.900 -4.207 1.00 84.25 85 HIS A C 1
ATOM 655 O O . HIS A 1 85 ? 11.080 -1.992 -5.011 1.00 84.25 85 HIS A O 1
ATOM 661 N N . ILE A 1 86 ? 8.868 -2.035 -4.559 1.00 82.75 86 ILE A N 1
ATOM 662 C CA . ILE A 1 86 ? 8.427 -2.288 -5.939 1.00 82.75 86 ILE A CA 1
ATOM 663 C C . ILE A 1 86 ? 8.844 -1.128 -6.840 1.00 82.75 86 ILE A C 1
ATOM 665 O O . ILE A 1 86 ? 9.438 -1.366 -7.887 1.00 82.75 86 ILE A O 1
ATOM 669 N N . LYS A 1 87 ? 8.605 0.123 -6.427 1.00 85.25 87 LYS A N 1
ATOM 670 C CA . LYS A 1 87 ? 9.018 1.304 -7.194 1.00 85.25 87 LYS A CA 1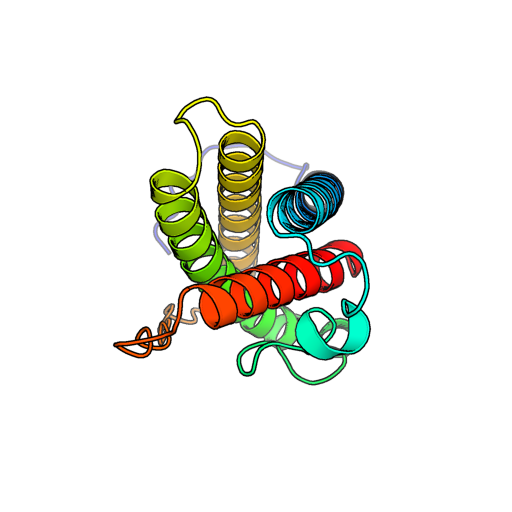
ATOM 671 C C . LYS A 1 87 ? 10.527 1.317 -7.427 1.00 85.25 87 LYS A C 1
ATOM 673 O O . LYS A 1 87 ? 10.950 1.430 -8.571 1.00 85.25 87 LYS A O 1
ATOM 678 N N . LYS A 1 88 ? 11.331 1.124 -6.375 1.00 86.12 88 LYS A N 1
ATOM 679 C CA . LYS A 1 88 ? 12.799 1.069 -6.482 1.00 86.12 88 LYS A CA 1
ATOM 680 C C . LYS A 1 88 ? 13.284 0.001 -7.456 1.00 86.12 88 LYS A C 1
ATOM 682 O O . LYS A 1 88 ? 14.254 0.215 -8.170 1.00 86.12 88 LYS A O 1
ATOM 687 N N . GLN A 1 89 ? 12.605 -1.138 -7.497 1.00 81.50 89 GLN A N 1
ATOM 688 C CA . GLN A 1 89 ? 12.905 -2.186 -8.461 1.00 81.50 89 GLN A CA 1
ATOM 689 C C . GLN A 1 89 ? 12.455 -1.813 -9.880 1.00 81.50 89 GLN A C 1
ATOM 691 O O . GLN A 1 89 ? 13.174 -2.070 -10.835 1.00 81.50 89 GLN A O 1
ATOM 696 N N . GLN A 1 90 ? 11.274 -1.216 -10.054 1.00 81.44 90 GLN A N 1
ATOM 697 C CA . GLN A 1 90 ? 10.815 -0.810 -11.383 1.00 81.44 90 GLN A CA 1
ATOM 698 C C . GLN A 1 90 ? 11.673 0.321 -11.971 1.00 81.44 90 GLN A C 1
ATOM 700 O O . GLN A 1 90 ? 11.801 0.378 -13.190 1.00 81.44 90 GLN A O 1
ATOM 705 N N . GLU A 1 91 ? 12.292 1.166 -11.139 1.00 86.38 91 GLU A N 1
ATOM 706 C CA . GLU A 1 91 ? 13.247 2.205 -11.562 1.00 86.38 91 GLU A CA 1
ATOM 707 C C . GLU A 1 91 ? 14.498 1.620 -12.239 1.00 86.38 91 GLU A C 1
ATOM 709 O O . GLU A 1 91 ? 15.076 2.273 -13.100 1.00 86.38 91 GLU A O 1
ATOM 714 N N . THR A 1 92 ? 14.918 0.396 -11.890 1.00 84.12 92 THR A N 1
ATOM 715 C CA . THR A 1 92 ? 16.066 -0.259 -12.547 1.00 84.12 92 THR A CA 1
ATOM 716 C C . THR A 1 92 ? 15.681 -0.998 -13.828 1.00 84.12 92 THR A C 1
ATOM 718 O O . THR A 1 92 ? 16.548 -1.307 -14.641 1.00 84.12 92 THR A O 1
ATOM 721 N N . LEU A 1 93 ? 14.391 -1.298 -14.007 1.00 77.94 93 LEU A N 1
ATOM 722 C CA . LEU A 1 93 ? 13.868 -2.098 -15.120 1.00 77.94 93 LEU A CA 1
ATOM 723 C C . LEU A 1 93 ? 13.211 -1.258 -16.221 1.00 77.94 93 LEU A C 1
ATOM 725 O O . LEU A 1 93 ? 13.050 -1.741 -17.338 1.00 77.94 93 LEU A O 1
ATOM 729 N N . ASN A 1 94 ? 12.803 -0.028 -15.913 1.00 78.12 94 ASN A N 1
ATOM 730 C CA . ASN A 1 94 ? 12.055 0.837 -16.819 1.00 78.12 94 ASN A CA 1
ATOM 731 C C . ASN A 1 94 ? 12.721 2.209 -16.935 1.00 78.12 94 ASN A C 1
ATOM 733 O O . ASN A 1 94 ? 13.491 2.624 -16.072 1.00 78.12 94 ASN A O 1
ATOM 737 N N . LYS A 1 95 ? 12.376 2.944 -17.996 1.00 85.12 95 LYS A N 1
ATOM 738 C CA . LYS A 1 95 ? 12.781 4.347 -18.141 1.00 85.12 95 LYS A CA 1
ATOM 739 C C . LYS A 1 95 ? 12.153 5.212 -17.028 1.00 85.12 95 LYS A C 1
ATOM 741 O O . LYS A 1 95 ? 11.049 4.888 -16.585 1.00 85.12 95 LYS A O 1
ATOM 746 N N . PRO A 1 96 ? 12.797 6.316 -16.599 1.00 82.00 96 PRO A N 1
ATOM 747 C CA . PRO A 1 96 ? 12.304 7.160 -15.502 1.00 82.00 96 PRO A CA 1
ATOM 748 C C . PRO A 1 96 ? 10.892 7.738 -15.697 1.00 82.00 96 PRO A C 1
ATOM 750 O O . PRO A 1 96 ? 10.192 7.995 -14.722 1.00 82.00 96 PRO A O 1
ATOM 753 N N . ASP A 1 97 ? 10.470 7.929 -16.945 1.00 81.88 97 ASP A N 1
ATOM 754 C CA . ASP A 1 97 ? 9.171 8.467 -17.363 1.00 81.88 97 ASP A CA 1
ATOM 755 C C . ASP A 1 97 ? 8.115 7.380 -17.632 1.00 81.88 97 ASP A C 1
ATOM 757 O O . ASP A 1 97 ? 7.003 7.676 -18.074 1.00 81.88 97 ASP A O 1
ATOM 761 N N . ALA A 1 98 ? 8.431 6.110 -17.358 1.00 83.25 98 ALA A N 1
ATOM 762 C CA . ALA A 1 98 ? 7.492 5.018 -17.549 1.00 83.25 98 ALA A CA 1
ATOM 763 C C . ALA A 1 98 ? 6.218 5.239 -16.721 1.00 83.25 98 ALA A C 1
ATOM 765 O O . ALA A 1 98 ? 6.271 5.435 -15.505 1.00 83.25 98 ALA A O 1
ATOM 766 N N . LYS A 1 99 ? 5.056 5.117 -17.374 1.00 84.62 99 LYS A N 1
ATOM 767 C CA . 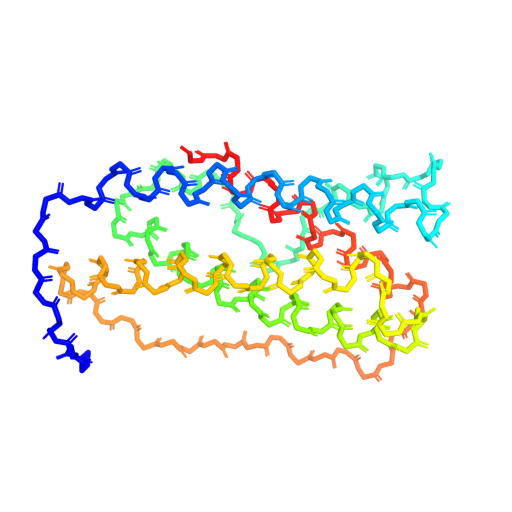LYS A 1 99 ? 3.736 5.305 -16.749 1.00 84.62 99 LYS A CA 1
ATOM 768 C C . LYS A 1 99 ? 3.575 4.508 -15.447 1.00 84.62 99 LYS A C 1
ATOM 770 O O . LYS A 1 99 ? 3.073 5.043 -14.464 1.00 84.62 99 LYS A O 1
ATOM 775 N N . LEU A 1 100 ? 4.083 3.272 -15.409 1.00 81.19 100 LEU A N 1
ATOM 776 C CA . LEU A 1 100 ? 4.083 2.416 -14.217 1.00 81.19 100 LEU A CA 1
ATOM 777 C C . LEU A 1 100 ? 4.732 3.084 -12.987 1.00 81.19 100 LEU A C 1
ATOM 779 O O . LEU A 1 100 ? 4.227 2.932 -11.878 1.00 81.19 100 LEU A O 1
ATOM 783 N N . LEU A 1 101 ? 5.820 3.842 -13.155 1.00 84.69 101 LEU A N 1
ATOM 784 C CA . LEU A 1 101 ? 6.492 4.530 -12.044 1.00 84.69 101 LEU A CA 1
ATOM 785 C C . LEU A 1 101 ? 5.646 5.675 -11.477 1.00 84.69 101 LEU A C 1
ATOM 787 O O . LEU A 1 101 ? 5.622 5.870 -10.258 1.00 84.69 101 LEU A O 1
ATOM 791 N N . GLY A 1 102 ? 4.929 6.394 -12.346 1.00 85.06 102 GLY A N 1
ATOM 792 C CA . GLY A 1 102 ? 3.962 7.417 -11.948 1.00 85.06 102 GLY A CA 1
ATOM 793 C C . GLY A 1 102 ? 2.790 6.821 -11.166 1.00 85.06 102 GLY A C 1
ATOM 794 O O . GLY A 1 102 ? 2.455 7.310 -10.089 1.00 85.06 102 GLY A O 1
ATOM 795 N N . GLU A 1 103 ? 2.230 5.707 -11.641 1.00 84.31 103 GLU A N 1
ATOM 796 C CA . GLU A 1 103 ? 1.140 5.000 -10.954 1.00 84.31 103 GLU A CA 1
ATOM 797 C C . GLU A 1 103 ? 1.582 4.458 -9.584 1.00 84.31 103 GLU A C 1
ATOM 799 O O . GLU A 1 103 ? 0.892 4.656 -8.585 1.00 84.31 103 GLU A O 1
ATOM 804 N N . LEU A 1 104 ? 2.778 3.860 -9.487 1.00 83.88 104 LEU A N 1
ATOM 805 C CA . LEU A 1 104 ? 3.343 3.392 -8.211 1.00 83.88 104 LEU A CA 1
ATOM 806 C C . LEU A 1 104 ? 3.575 4.540 -7.219 1.00 83.88 104 LEU A C 1
ATOM 808 O O . LEU A 1 104 ? 3.420 4.368 -6.003 1.00 83.88 104 LEU A O 1
ATOM 812 N N . GLN A 1 105 ? 3.940 5.723 -7.716 1.00 88.75 105 GLN A N 1
ATOM 813 C CA . GLN A 1 105 ? 4.073 6.922 -6.895 1.00 88.75 105 GLN A CA 1
ATOM 814 C C . GLN A 1 105 ? 2.717 7.412 -6.383 1.00 88.75 105 GLN A C 1
ATOM 816 O O . GLN A 1 105 ? 2.592 7.681 -5.186 1.00 88.75 105 GLN A O 1
ATOM 821 N N . SER A 1 106 ? 1.708 7.469 -7.250 1.00 86.94 106 SER A N 1
ATOM 822 C CA . SER A 1 106 ? 0.333 7.802 -6.872 1.00 86.94 106 SER A CA 1
ATOM 823 C C . SER A 1 106 ? -0.222 6.806 -5.849 1.00 86.94 106 SER A C 1
ATOM 825 O O . SER A 1 106 ? -0.769 7.220 -4.827 1.00 86.94 106 SER A O 1
ATOM 827 N N . ALA A 1 107 ? 0.013 5.503 -6.047 1.00 85.94 107 ALA A N 1
ATOM 828 C CA . ALA A 1 107 ? -0.383 4.448 -5.114 1.00 85.94 107 ALA A CA 1
ATOM 829 C C . ALA A 1 107 ? 0.260 4.655 -3.738 1.00 85.94 107 ALA A C 1
ATOM 831 O O . ALA A 1 107 ? -0.419 4.652 -2.714 1.00 85.94 107 ALA A O 1
ATOM 832 N N . SER A 1 108 ? 1.572 4.913 -3.715 1.00 87.19 108 SER A N 1
ATOM 833 C CA . SER A 1 108 ? 2.309 5.186 -2.477 1.00 87.19 108 SER A CA 1
ATOM 834 C C . SER A 1 108 ? 1.758 6.412 -1.740 1.00 87.19 108 SER A C 1
ATOM 836 O O . SER A 1 108 ? 1.689 6.415 -0.511 1.00 87.19 108 SER A O 1
ATOM 838 N N . GLY A 1 109 ? 1.358 7.454 -2.476 1.00 86.56 109 GLY A N 1
ATOM 839 C CA . GLY A 1 109 ? 0.709 8.641 -1.919 1.00 86.56 109 GLY A CA 1
ATOM 840 C C . GLY A 1 109 ? -0.649 8.325 -1.291 1.00 86.56 109 GLY A C 1
ATOM 841 O O . GLY A 1 109 ? -0.893 8.703 -0.145 1.00 86.56 109 GLY A O 1
ATOM 842 N N . ALA A 1 110 ? -1.493 7.569 -1.997 1.00 87.19 110 ALA A N 1
ATOM 843 C CA . ALA A 1 110 ? -2.809 7.161 -1.510 1.00 87.19 110 ALA A CA 1
ATOM 844 C C . ALA A 1 110 ? -2.714 6.322 -0.223 1.00 87.19 110 ALA A C 1
ATOM 846 O O . ALA A 1 110 ? -3.381 6.634 0.764 1.00 87.19 110 ALA A O 1
ATOM 847 N N . VAL A 1 111 ? -1.827 5.318 -0.183 1.00 87.06 111 VAL A N 1
ATOM 848 C CA . VAL A 1 111 ? -1.619 4.475 1.011 1.00 87.06 111 VAL A CA 1
ATOM 849 C C . VAL A 1 111 ? -1.120 5.289 2.204 1.00 87.06 111 VAL A C 1
ATOM 851 O O . VAL A 1 111 ? -1.595 5.091 3.321 1.00 87.06 111 VAL A O 1
ATOM 854 N N . ARG A 1 112 ? -0.217 6.255 1.992 1.00 89.38 112 ARG A N 1
ATOM 855 C CA . ARG 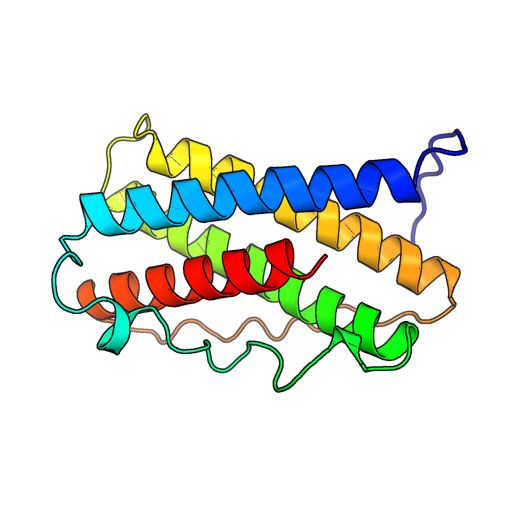A 1 112 ? 0.229 7.166 3.062 1.00 89.38 112 ARG A CA 1
ATOM 856 C C . ARG A 1 112 ? -0.905 8.047 3.586 1.00 89.38 112 ARG A C 1
ATOM 858 O O . ARG A 1 112 ? -0.996 8.244 4.796 1.00 89.38 112 ARG A O 1
ATOM 865 N N . GLY A 1 113 ? -1.770 8.543 2.702 1.00 87.06 113 GLY A N 1
ATOM 866 C CA . GLY A 1 113 ? -2.968 9.292 3.088 1.00 87.06 113 GLY A CA 1
ATOM 867 C C . GLY A 1 113 ? -3.920 8.453 3.943 1.00 87.06 113 GLY A C 1
ATOM 868 O O . GLY A 1 113 ? -4.339 8.890 5.013 1.00 87.06 113 GLY A O 1
ATOM 869 N N . MET A 1 114 ? -4.191 7.211 3.527 1.00 88.38 114 MET A N 1
ATOM 870 C CA . MET A 1 114 ? -4.997 6.261 4.304 1.00 88.38 114 MET A CA 1
ATOM 871 C C . MET A 1 114 ? -4.377 5.979 5.673 1.00 88.38 114 MET A C 1
ATOM 873 O O . MET A 1 114 ? -5.062 6.103 6.686 1.00 88.38 114 MET A O 1
ATOM 877 N N . LEU A 1 115 ? -3.078 5.672 5.724 1.00 88.81 115 LEU A N 1
ATOM 878 C CA . LEU A 1 115 ? -2.355 5.424 6.972 1.00 88.81 115 LEU A CA 1
ATOM 879 C C . LEU A 1 115 ? -2.455 6.617 7.934 1.00 88.81 115 LEU A C 1
ATOM 881 O O . LEU A 1 115 ? -2.703 6.430 9.123 1.00 88.81 115 LEU A O 1
ATOM 885 N N . SER A 1 116 ? -2.324 7.844 7.423 1.00 87.62 116 SER A N 1
ATOM 886 C CA . SER A 1 116 ? -2.489 9.061 8.223 1.00 87.62 116 SER A CA 1
ATOM 887 C C . SER A 1 116 ? -3.906 9.188 8.795 1.00 87.62 116 SER A C 1
ATOM 889 O O . SER A 1 116 ? -4.063 9.439 9.993 1.00 87.62 116 SER A O 1
ATOM 891 N N . ASN A 1 117 ? -4.935 8.938 7.978 1.00 87.19 117 ASN A N 1
ATOM 892 C CA . ASN A 1 117 ? -6.332 8.968 8.416 1.00 87.19 117 ASN A CA 1
ATOM 893 C C . ASN A 1 117 ? -6.625 7.902 9.487 1.00 87.19 117 ASN A C 1
ATOM 895 O O . ASN A 1 117 ? -7.292 8.193 10.480 1.00 87.19 117 ASN A O 1
ATOM 899 N N . ILE A 1 118 ? -6.097 6.686 9.323 1.00 88.50 118 ILE A N 1
ATOM 900 C CA . ILE A 1 118 ? -6.256 5.585 10.284 1.00 88.50 118 ILE A CA 1
ATOM 901 C C . ILE A 1 118 ? -5.549 5.911 11.601 1.00 88.50 118 ILE A C 1
ATOM 903 O O . ILE A 1 118 ? -6.138 5.748 12.669 1.00 88.50 118 ILE A O 1
ATOM 907 N N . HIS A 1 119 ? -4.316 6.420 11.539 1.00 85.88 119 HIS A N 1
ATOM 908 C CA . HIS A 1 119 ? -3.575 6.829 12.729 1.00 85.88 119 HIS A CA 1
ATOM 909 C C . HIS A 1 119 ? -4.312 7.936 13.496 1.00 85.88 119 HIS A C 1
ATOM 911 O O . HIS A 1 119 ? -4.412 7.882 14.720 1.00 85.88 119 HIS A O 1
ATOM 917 N N . CYS A 1 120 ? -4.901 8.899 12.779 1.00 86.00 120 CYS A N 1
ATOM 918 C CA . CYS A 1 120 ? -5.753 9.927 13.373 1.00 86.00 120 CYS A CA 1
ATOM 919 C C . CYS A 1 120 ? -6.973 9.310 14.078 1.00 86.00 120 CYS A C 1
ATOM 921 O O . CYS A 1 120 ? -7.231 9.617 15.241 1.00 86.00 120 CYS A O 1
ATOM 923 N N . ALA A 1 121 ? -7.678 8.382 13.423 1.00 87.62 121 ALA A N 1
ATOM 924 C CA . ALA A 1 121 ? -8.821 7.688 14.014 1.00 87.62 121 ALA A CA 1
ATOM 925 C C . ALA A 1 121 ? -8.445 6.888 15.276 1.00 87.62 121 ALA A C 1
ATOM 927 O O . ALA A 1 121 ? -9.176 6.936 16.263 1.00 87.62 121 ALA A O 1
ATOM 928 N N . LEU A 1 122 ? -7.299 6.199 15.274 1.00 86.38 122 LEU A N 1
ATOM 929 C CA . LEU A 1 122 ? -6.776 5.482 16.442 1.00 86.38 122 LEU A CA 1
ATOM 930 C C . LEU A 1 122 ? -6.403 6.436 17.587 1.00 86.38 122 LEU A C 1
ATOM 932 O O . LEU A 1 122 ? -6.717 6.147 18.741 1.00 86.38 122 LEU A O 1
ATOM 936 N N . CYS A 1 123 ? -5.801 7.593 17.286 1.00 84.88 123 CYS A N 1
ATOM 937 C CA . CYS A 1 123 ? -5.523 8.614 18.300 1.00 84.88 123 CYS A CA 1
ATOM 938 C C . CYS A 1 123 ? -6.812 9.174 18.919 1.00 84.88 123 CYS A C 1
ATOM 940 O O . CYS A 1 123 ? -6.876 9.330 20.135 1.00 84.88 123 CYS A O 1
ATOM 942 N N . LEU A 1 124 ? -7.849 9.431 18.112 1.00 86.81 124 LEU A N 1
ATOM 943 C CA . LEU A 1 124 ? -9.152 9.899 18.606 1.00 86.81 124 LEU A CA 1
ATOM 944 C C . LEU A 1 124 ? -9.858 8.869 19.501 1.00 86.81 124 LEU A C 1
ATOM 946 O O . LEU A 1 124 ? -10.660 9.246 20.347 1.00 86.81 124 LEU A O 1
ATOM 950 N N . LEU A 1 125 ? -9.549 7.583 19.334 1.00 85.69 125 LEU A N 1
ATOM 951 C CA . LEU A 1 125 ? -10.058 6.495 20.172 1.00 85.69 125 LEU A CA 1
ATOM 952 C C . LEU A 1 125 ? -9.227 6.263 21.445 1.00 85.69 125 LEU A C 1
ATOM 954 O O . LEU A 1 125 ? -9.535 5.350 22.205 1.00 85.69 125 LEU A O 1
ATOM 958 N N . GLY A 1 126 ? -8.167 7.045 21.678 1.00 81.38 126 GLY A N 1
ATOM 959 C CA . GLY A 1 126 ? -7.264 6.861 22.819 1.00 81.38 126 GLY A CA 1
ATOM 960 C C . GLY A 1 126 ? -6.361 5.627 22.708 1.00 81.38 126 GLY A C 1
ATOM 961 O O . GLY A 1 126 ? -5.653 5.286 23.651 1.00 81.38 126 GLY A O 1
ATOM 962 N N . THR A 1 127 ? -6.348 4.956 21.555 1.00 72.81 127 THR A N 1
ATOM 963 C CA . THR A 1 127 ? -5.564 3.742 21.324 1.00 72.81 127 THR A CA 1
ATOM 964 C C . THR A 1 127 ? -4.265 4.106 20.616 1.00 72.81 127 THR A C 1
ATOM 966 O O . THR A 1 127 ? -4.193 4.132 19.388 1.00 72.81 127 THR A O 1
ATOM 969 N N . VAL A 1 128 ? -3.225 4.428 21.385 1.00 61.12 128 VAL A N 1
ATOM 970 C CA . VAL A 1 128 ? -1.895 4.730 20.837 1.00 61.12 128 VAL A CA 1
ATOM 971 C C . VAL A 1 128 ? -1.141 3.422 20.610 1.00 61.12 128 VAL A C 1
ATOM 973 O O . VAL A 1 128 ? -0.434 2.938 21.486 1.00 61.12 128 VAL A O 1
ATOM 976 N N . THR A 1 129 ? -1.265 2.837 19.422 1.00 55.16 129 THR A N 1
ATOM 977 C CA . THR A 1 129 ? -0.302 1.821 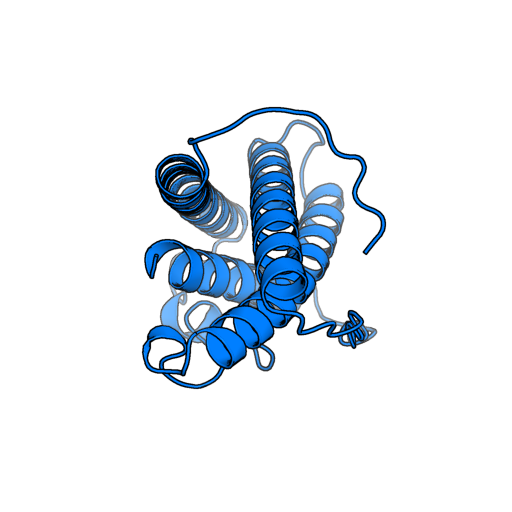18.980 1.00 55.16 129 THR A CA 1
ATOM 978 C C . THR A 1 129 ? 0.874 2.536 18.332 1.00 55.16 129 THR A C 1
ATOM 980 O O . THR A 1 129 ? 0.738 3.088 17.237 1.00 55.16 129 THR A O 1
ATOM 983 N N . SER A 1 130 ? 2.021 2.552 19.016 1.00 48.12 130 SER A N 1
ATOM 984 C CA . SER A 1 130 ? 3.294 2.919 18.393 1.00 48.12 130 SER A CA 1
ATOM 985 C C . SER A 1 130 ? 3.483 2.047 17.143 1.00 48.12 130 SER A C 1
ATOM 987 O O . SER A 1 130 ? 3.191 0.848 17.211 1.00 48.12 130 SER A O 1
ATOM 989 N N . PRO A 1 131 ? 3.893 2.599 15.990 1.00 48.97 131 PRO A N 1
ATOM 990 C CA . PRO A 1 131 ? 4.101 1.804 14.795 1.00 48.97 131 PRO A CA 1
ATOM 991 C C . PRO A 1 131 ? 5.399 1.014 14.967 1.00 48.97 131 PRO A C 1
ATOM 993 O O . PRO A 1 131 ? 6.439 1.399 14.443 1.00 48.97 131 PRO A O 1
ATOM 996 N N . THR A 1 132 ? 5.358 -0.107 15.684 1.00 44.81 132 THR A N 1
ATOM 997 C CA . THR A 1 132 ? 6.369 -1.153 15.518 1.00 44.81 132 THR A CA 1
ATOM 998 C C . THR A 1 132 ? 6.054 -1.832 14.192 1.00 44.81 132 THR A C 1
ATOM 1000 O O . THR A 1 132 ? 5.408 -2.875 14.113 1.00 44.81 132 THR A O 1
ATOM 1003 N N . ALA A 1 133 ? 6.398 -1.143 13.106 1.00 48.94 133 ALA A N 1
ATOM 1004 C CA . ALA A 1 133 ? 6.517 -1.774 11.815 1.00 48.94 133 ALA A CA 1
ATOM 1005 C C . ALA A 1 133 ? 7.767 -2.648 11.909 1.00 48.94 133 ALA A C 1
ATOM 1007 O O . ALA A 1 133 ? 8.867 -2.181 11.625 1.00 48.94 133 ALA A O 1
ATOM 1008 N N . ASP A 1 134 ? 7.595 -3.905 12.316 1.00 43.78 134 ASP A N 1
ATOM 1009 C CA . ASP A 1 134 ? 8.465 -4.953 11.796 1.00 43.78 134 ASP A CA 1
ATOM 1010 C C . ASP A 1 134 ? 8.249 -4.935 10.285 1.00 43.78 134 ASP A C 1
ATOM 1012 O O . ASP A 1 134 ? 7.287 -5.497 9.749 1.00 43.78 134 ASP A O 1
ATOM 1016 N N . ILE A 1 135 ? 9.074 -4.131 9.617 1.00 47.75 135 ILE A N 1
ATOM 1017 C CA . ILE A 1 135 ? 9.289 -4.201 8.186 1.00 47.75 135 ILE A CA 1
ATOM 1018 C C . ILE A 1 135 ? 9.984 -5.547 8.016 1.00 47.75 135 ILE A C 1
ATOM 1020 O O . ILE A 1 135 ? 11.101 -5.685 8.515 1.00 47.75 135 ILE A O 1
ATOM 1024 N N . PRO A 1 136 ? 9.349 -6.548 7.381 1.00 46.31 136 PRO A N 1
ATOM 1025 C CA . PRO A 1 136 ? 10.027 -7.802 7.117 1.00 46.31 136 PRO A CA 1
ATOM 1026 C C . PRO A 1 136 ? 11.311 -7.478 6.358 1.00 46.31 136 PRO A C 1
ATOM 1028 O O . PRO A 1 136 ? 11.264 -6.830 5.305 1.00 46.31 136 PRO A O 1
ATOM 1031 N N . GLU A 1 137 ? 12.450 -7.855 6.933 1.00 46.00 137 GLU A N 1
ATOM 1032 C CA . GLU A 1 137 ? 13.742 -7.655 6.301 1.00 46.00 137 GLU A CA 1
ATOM 1033 C C . GLU A 1 137 ? 13.714 -8.353 4.941 1.00 46.00 137 GLU A C 1
ATOM 1035 O O . GLU A 1 137 ? 13.300 -9.508 4.808 1.00 46.00 137 GLU A O 1
ATOM 1040 N N . ARG A 1 138 ? 14.076 -7.603 3.899 1.00 45.50 138 ARG A N 1
ATOM 1041 C CA . ARG A 1 138 ? 14.096 -8.106 2.529 1.00 45.50 138 ARG A CA 1
ATOM 1042 C C . ARG A 1 138 ? 15.001 -9.347 2.492 1.00 45.50 138 ARG A C 1
ATOM 1044 O O . ARG A 1 138 ? 16.181 -9.208 2.808 1.00 45.50 138 ARG A O 1
ATOM 1051 N N . PRO A 1 139 ? 14.514 -10.516 2.031 1.00 46.91 139 PRO A N 1
ATOM 1052 C CA . PRO A 1 139 ? 15.372 -11.674 1.828 1.00 46.91 139 PRO A CA 1
ATOM 1053 C C . PRO A 1 139 ? 16.546 -11.280 0.916 1.00 46.91 139 PRO A C 1
ATOM 1055 O O . PRO A 1 139 ? 16.293 -10.709 -0.153 1.00 46.91 139 PRO A O 1
ATOM 1058 N N . PRO A 1 140 ? 17.813 -11.541 1.293 1.00 45.88 140 PRO A N 1
ATOM 1059 C CA . PRO A 1 140 ? 18.954 -10.834 0.706 1.00 45.88 140 PRO A CA 1
ATOM 1060 C C . PRO A 1 140 ? 19.190 -11.126 -0.780 1.00 45.88 140 PRO A C 1
ATOM 1062 O O . PRO A 1 140 ? 19.908 -10.385 -1.444 1.00 45.88 140 PRO A O 1
ATOM 1065 N N . ILE A 1 141 ? 18.607 -12.198 -1.328 1.00 47.91 141 ILE A N 1
ATOM 1066 C CA . ILE A 1 141 ? 18.856 -12.633 -2.705 1.00 47.91 141 ILE A CA 1
ATOM 1067 C C . ILE A 1 141 ? 17.590 -13.285 -3.273 1.00 47.91 141 ILE A C 1
ATOM 1069 O O . ILE A 1 141 ? 17.456 -14.506 -3.319 1.00 47.91 141 ILE A O 1
ATOM 1073 N N . MET A 1 142 ? 16.632 -12.477 -3.720 1.00 55.12 142 MET A N 1
ATOM 1074 C CA . MET A 1 142 ? 15.540 -12.979 -4.555 1.00 55.12 142 MET A CA 1
ATOM 1075 C C . MET A 1 142 ? 15.941 -12.868 -6.028 1.00 55.12 142 MET A C 1
ATOM 1077 O O . MET A 1 142 ? 16.458 -11.851 -6.488 1.00 55.12 142 MET A O 1
ATOM 1081 N N . ARG A 1 143 ? 15.695 -13.927 -6.809 1.00 63.50 143 ARG A N 1
ATOM 1082 C CA . ARG A 1 143 ? 15.869 -13.864 -8.268 1.00 63.50 143 ARG A CA 1
ATOM 1083 C C . ARG A 1 143 ? 14.904 -12.814 -8.827 1.00 63.50 143 ARG A C 1
ATOM 1085 O O . ARG A 1 143 ? 13.787 -12.680 -8.328 1.00 63.50 143 ARG A O 1
ATOM 1092 N N . ALA A 1 144 ? 15.292 -12.114 -9.896 1.00 64.81 144 ALA A N 1
ATOM 1093 C CA . ALA A 1 144 ? 14.472 -11.065 -10.516 1.00 64.81 144 ALA A CA 1
ATOM 1094 C C . ALA A 1 144 ? 13.026 -11.516 -10.817 1.00 64.81 144 ALA A C 1
ATOM 1096 O O . ALA A 1 144 ? 12.096 -10.724 -10.708 1.00 64.81 144 ALA A O 1
ATOM 1097 N N . PHE A 1 145 ? 12.825 -12.798 -11.135 1.00 66.81 145 PHE A N 1
ATOM 1098 C CA . PHE A 1 145 ? 11.503 -13.395 -11.331 1.00 66.81 145 PHE A CA 1
ATOM 1099 C C . PHE A 1 145 ? 10.666 -13.477 -10.041 1.00 66.81 145 PHE A C 1
ATOM 1101 O O . PHE A 1 145 ? 9.506 -13.077 -10.040 1.00 66.81 145 PHE A O 1
ATOM 1108 N N . GLN A 1 146 ? 11.256 -13.896 -8.918 1.00 70.56 146 GLN A N 1
ATOM 1109 C CA . GLN A 1 146 ? 10.554 -13.945 -7.631 1.00 70.56 146 GLN A CA 1
ATOM 1110 C C . GLN A 1 146 ? 10.140 -12.542 -7.178 1.00 70.56 146 GLN A C 1
ATOM 1112 O O . GLN A 1 146 ? 9.045 -12.343 -6.666 1.00 70.56 146 GLN A O 1
ATOM 1117 N N . HIS A 1 147 ? 10.982 -11.541 -7.437 1.00 71.25 147 HIS A N 1
ATOM 1118 C CA . HIS A 1 147 ? 10.652 -10.144 -7.172 1.00 71.25 147 HIS A CA 1
ATOM 1119 C C . HIS A 1 147 ? 9.441 -9.643 -7.968 1.00 71.25 147 HIS A C 1
ATOM 1121 O O . HIS A 1 147 ? 8.627 -8.883 -7.446 1.00 71.25 147 HIS A O 1
ATOM 1127 N N . LYS A 1 148 ? 9.307 -10.073 -9.226 1.00 73.81 148 LYS A N 1
ATOM 1128 C CA . LYS A 1 148 ? 8.132 -9.771 -10.049 1.00 73.81 148 LYS A CA 1
ATOM 1129 C C . LYS A 1 148 ? 6.861 -10.400 -9.463 1.00 73.81 148 LYS A C 1
ATOM 1131 O O . LYS A 1 148 ? 5.862 -9.700 -9.302 1.00 73.81 148 LYS A O 1
ATOM 1136 N N . ILE A 1 149 ? 6.938 -11.672 -9.060 1.00 76.44 149 ILE A N 1
ATOM 1137 C CA . ILE A 1 149 ? 5.837 -12.402 -8.409 1.00 76.44 149 ILE A CA 1
ATOM 1138 C C . ILE A 1 149 ? 5.401 -11.707 -7.118 1.00 76.44 149 ILE A C 1
ATOM 1140 O O . ILE A 1 149 ? 4.220 -11.412 -6.950 1.00 76.44 149 ILE A O 1
ATOM 1144 N N . GLU A 1 150 ? 6.338 -11.398 -6.222 1.00 80.06 150 GLU A N 1
ATOM 1145 C CA . GLU A 1 150 ? 6.009 -10.744 -4.952 1.00 80.06 150 GLU A CA 1
ATOM 1146 C C . GLU A 1 150 ? 5.409 -9.352 -5.168 1.00 80.06 150 GLU A C 1
ATOM 1148 O O . GLU A 1 150 ? 4.404 -9.011 -4.547 1.00 80.06 150 GLU A O 1
ATOM 1153 N N . GLY A 1 151 ? 5.941 -8.568 -6.112 1.00 81.50 151 GLY A N 1
ATOM 1154 C CA . GLY A 1 151 ? 5.347 -7.279 -6.467 1.00 81.50 151 GLY A CA 1
ATOM 1155 C C . GLY A 1 151 ? 3.905 -7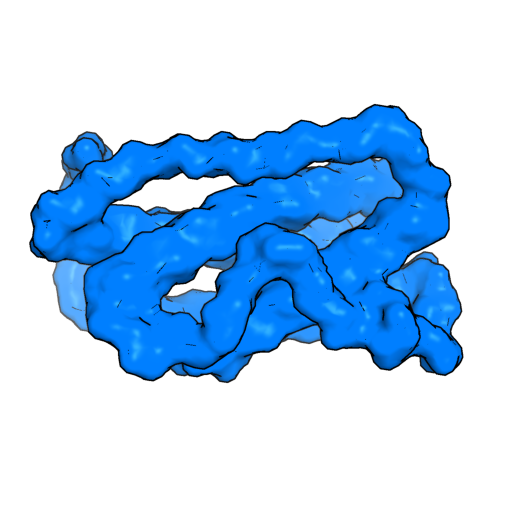.409 -6.965 1.00 81.50 151 GLY A C 1
ATOM 1156 O O . GLY A 1 151 ? 3.042 -6.617 -6.589 1.00 81.50 151 GLY A O 1
ATOM 1157 N N . CYS A 1 152 ? 3.628 -8.440 -7.762 1.00 84.50 152 CYS A N 1
ATOM 1158 C CA . CYS A 1 152 ? 2.290 -8.743 -8.254 1.00 84.50 152 CYS A CA 1
ATOM 1159 C C . CYS A 1 152 ? 1.324 -9.127 -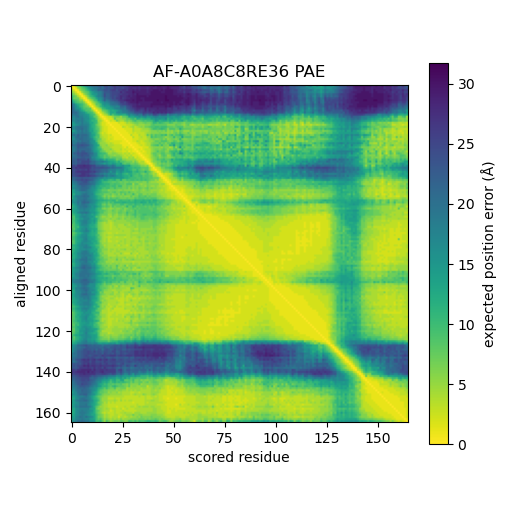7.121 1.00 84.50 152 CYS A C 1
ATOM 1161 O O . CYS A 1 152 ? 0.229 -8.569 -7.038 1.00 84.50 152 CYS A O 1
ATOM 1163 N N . LYS A 1 153 ? 1.750 -10.009 -6.203 1.00 87.69 153 LYS A N 1
ATOM 1164 C CA . LYS A 1 153 ? 0.963 -10.378 -5.017 1.00 87.69 153 LYS A CA 1
ATOM 1165 C C . LYS A 1 153 ? 0.642 -9.163 -4.160 1.00 87.69 153 LYS A C 1
ATOM 1167 O O . LYS A 1 153 ? -0.505 -8.981 -3.769 1.00 87.69 153 LYS A O 1
ATOM 1172 N N . VAL A 1 154 ? 1.621 -8.301 -3.887 1.00 87.38 154 VAL A N 1
ATOM 1173 C CA . VAL A 1 154 ? 1.403 -7.078 -3.098 1.00 87.38 154 VAL A CA 1
ATOM 1174 C C . VAL A 1 154 ? 0.346 -6.187 -3.745 1.00 87.38 154 VAL A C 1
ATOM 1176 O O . VAL A 1 154 ? -0.580 -5.760 -3.063 1.00 87.38 154 VAL A O 1
ATOM 1179 N N . LEU A 1 155 ? 0.450 -5.927 -5.051 1.00 86.06 155 LEU A N 1
ATOM 1180 C CA . LEU A 1 155 ? -0.500 -5.070 -5.767 1.00 86.06 155 LEU A CA 1
ATOM 1181 C C . LEU A 1 155 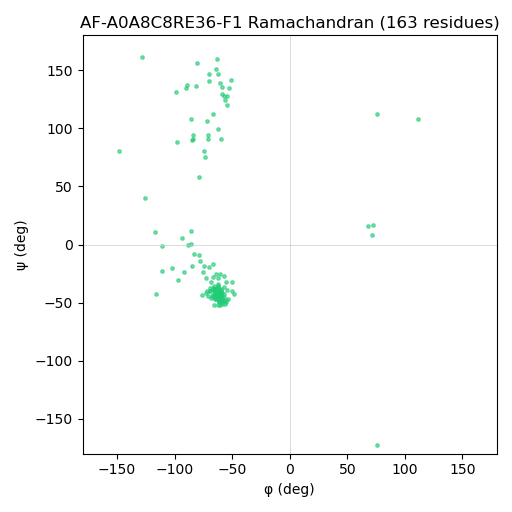? -1.906 -5.679 -5.832 1.00 86.06 155 LEU A C 1
ATOM 1183 O O . LEU A 1 155 ? -2.893 -4.953 -5.712 1.00 86.06 155 LEU A O 1
ATOM 1187 N N . TRP A 1 156 ? -2.004 -7.003 -5.963 1.00 86.81 156 TRP A N 1
ATOM 1188 C CA . TRP A 1 156 ? -3.275 -7.715 -5.863 1.00 86.81 156 TRP A CA 1
ATOM 1189 C C . TRP A 1 156 ? -3.907 -7.556 -4.476 1.00 86.81 156 TRP A C 1
ATOM 1191 O O . TRP A 1 156 ? -5.048 -7.117 -4.358 1.00 86.81 156 TRP A O 1
ATOM 1201 N N . ASN A 1 157 ? -3.149 -7.840 -3.417 1.00 88.50 157 ASN A N 1
ATOM 1202 C CA . ASN A 1 157 ? -3.614 -7.702 -2.037 1.00 88.50 157 ASN A CA 1
ATOM 1203 C C . ASN A 1 157 ? -3.975 -6.245 -1.697 1.00 88.50 157 ASN A C 1
ATOM 1205 O O . ASN A 1 157 ? -4.955 -5.996 -0.996 1.00 88.50 157 ASN A O 1
ATOM 1209 N N . TYR A 1 158 ? -3.233 -5.274 -2.243 1.00 84.81 158 TYR A N 1
ATOM 1210 C CA . TYR A 1 158 ? -3.568 -3.855 -2.155 1.00 84.81 158 TYR A CA 1
ATOM 1211 C C . TYR A 1 158 ? -4.931 -3.569 -2.785 1.00 84.81 158 TYR A C 1
ATOM 1213 O O . TYR A 1 158 ? -5.768 -2.957 -2.132 1.00 84.81 158 TYR A O 1
ATOM 1221 N N . LYS A 1 159 ? -5.183 -4.061 -4.006 1.00 87.31 159 LYS A N 1
ATOM 1222 C CA . LYS A 1 159 ? -6.486 -3.936 -4.670 1.00 87.31 159 LYS A CA 1
ATOM 1223 C C . LYS A 1 159 ? -7.603 -4.519 -3.803 1.00 87.31 159 LYS A C 1
ATOM 1225 O O . LYS A 1 159 ? -8.571 -3.817 -3.550 1.00 87.31 159 LYS A O 1
ATOM 1230 N N . VAL A 1 160 ? -7.446 -5.753 -3.318 1.00 86.38 160 VAL A N 1
ATOM 1231 C CA . VAL A 1 160 ? -8.457 -6.442 -2.495 1.00 86.38 160 VAL A CA 1
ATOM 1232 C C . VAL A 1 160 ? -8.832 -5.616 -1.265 1.00 86.38 160 VAL A C 1
ATOM 1234 O O . VAL A 1 160 ? -10.018 -5.383 -1.031 1.00 86.38 160 VAL A O 1
ATOM 1237 N N . ILE A 1 161 ? -7.844 -5.130 -0.503 1.00 85.75 161 ILE A N 1
ATOM 1238 C CA . ILE A 1 161 ? -8.137 -4.402 0.736 1.00 85.75 161 ILE A CA 1
ATOM 1239 C C . ILE A 1 161 ? -8.789 -3.046 0.476 1.00 85.75 161 ILE A C 1
ATOM 1241 O O . ILE A 1 161 ? -9.714 -2.696 1.192 1.00 85.75 161 ILE A O 1
ATOM 1245 N N . VAL A 1 162 ? -8.368 -2.292 -0.547 1.00 84.25 162 VAL A N 1
ATOM 1246 C CA . VAL A 1 162 ? -8.975 -0.976 -0.820 1.00 84.25 162 VAL A CA 1
ATOM 1247 C C . VAL A 1 162 ? -10.350 -1.076 -1.468 1.00 84.25 162 VAL A C 1
ATOM 1249 O O . VAL A 1 162 ? -11.130 -0.147 -1.330 1.00 84.25 162 VAL A O 1
ATOM 1252 N N . THR A 1 163 ? -10.665 -2.186 -2.144 1.00 84.75 163 THR A N 1
ATOM 1253 C CA . THR A 1 163 ? -12.017 -2.440 -2.672 1.00 84.75 163 THR A CA 1
ATOM 1254 C C . THR A 1 163 ? -13.009 -2.906 -1.611 1.00 84.75 163 THR A C 1
ATOM 1256 O O . THR A 1 163 ? -14.205 -2.928 -1.877 1.00 84.75 163 THR A O 1
ATOM 1259 N N . ALA A 1 164 ? -12.534 -3.312 -0.431 1.00 82.44 164 ALA A N 1
ATOM 1260 C CA . ALA A 1 164 ? -13.395 -3.770 0.656 1.00 82.44 164 ALA A CA 1
ATOM 1261 C C . ALA A 1 164 ? -14.059 -2.620 1.442 1.00 82.44 164 ALA A C 1
ATOM 1263 O O . ALA A 1 164 ? -14.920 -2.892 2.278 1.00 82.44 164 ALA A O 1
ATOM 1264 N N . PHE A 1 165 ? -13.649 -1.369 1.195 1.00 76.81 165 PHE A N 1
ATOM 1265 C CA . PHE A 1 165 ? -14.156 -0.160 1.847 1.00 76.81 165 PHE A CA 1
ATOM 1266 C C . PHE A 1 165 ? -14.909 0.705 0.850 1.00 76.81 165 PHE A C 1
ATOM 1268 O O . PHE A 1 165 ? -16.017 1.135 1.227 1.00 76.81 165 PHE A O 1
#

Mean predicted aligned error: 9.94 Å

Sequence (165 aa):
CALRVSSAGQRTASSTQSVFSVAACIASLCFSFQLHHQGFVHDLDQHCYKPVEWFPAGNIMAQPRVLMLQELNRTMARMVAALHHIKKQQETLNKPDAKLLGELQSASGAVRGMLSNIHCALCLLGTVTSPTADIPERPPIMRAFQHKIEGCKVLWNYKVIVTAF

Organism: NCBI:txid367368

pLDDT: mean 74.21, std 15.93, range [34.69, 92.0]

InterPro domains:
  IPR001581 Leukemia inhibitory factor /oncostatin [PF01291] (41-162)
  IPR001581 Leukemia inhibitory factor /oncostatin [SM00080] (15-158)
  IPR003624 Leukemia inhibitory factor [PR01883] (43-59)
  IPR003624 Leukemia inhibitory factor [PR01883] (85-100)
  IPR003624 Leukemia inhibitory factor [PR01883] (103-123)
  IPR003624 Leukemia inhibitory factor [PR01883] (142-162)
  IPR003624 Leukemia inhibitory factor [PTHR10633] (26-163)
  IPR009079 Four-helical cytokine-like, core [G3DSA:1.20.1250.10] (6-164)
  IPR009079 Four-helical cytokine-like, core [SSF47266] (36-162)

Nearest PDB structures (foldseek):
  1emr-assembly1_A  TM=8.848E-01  e=4.604E-05  Homo sapiens
  1lki-assembly1_A  TM=8.235E-01  e=2.222E-05  Mus musculus
  1pvh-assembly2_D  TM=8.243E-01  e=6.469E-05  Homo sapiens
  8dpw-assembly1_A  TM=6.526E-01  e=8.577E-02  Homo sapiens
  3ew3-assembly1_A  TM=5.487E-01  e=7.783E-02  Homo sapiens

Solvent-accessible surface area (backbone atoms only — not comparable to full-atom values): 9628 Å² total; per-residue (Å²): 136,89,75,82,81,74,82,85,81,95,52,68,69,71,47,50,51,50,50,29,55,54,40,25,53,37,23,52,50,40,40,53,46,52,34,69,79,65,69,53,80,85,57,43,73,85,51,26,71,47,80,51,91,82,52,82,82,74,71,52,86,79,43,61,70,68,60,29,45,52,51,48,37,55,45,32,54,52,47,43,54,50,43,52,53,46,41,61,52,44,57,79,75,42,64,92,82,39,66,60,56,55,36,42,49,52,41,42,50,44,40,49,52,50,36,51,54,41,51,50,55,32,52,76,69,71,50,80,74,75,86,80,70,82,67,78,76,73,72,95,78,68,55,74,66,56,51,51,35,51,46,40,10,51,33,45,51,50,26,56,60,32,64,73,104

Foldseek 3Di:
DPDPDDDDDDCLPVVLLVLLVVLLVLLVVLLVVLCVLQVVPDCCCVQQQDADPLQDPDDLVPDDPLSSLVSLLLLLVLLLVLLVVLLVLVPVVDPPPDPSNVSSVVNSVSSVVNNVSSCVVCVVVVNDDDPPNPNPPPPPDDDPVSSSSSSSNSSNSSSVVSVVD